Protein AF-A0A967K4R7-F1 (afdb_monomer_lite)

pLDDT: mean 81.52, std 10.45, range [55.31, 93.0]

Sequence (58 aa):
MSDCDGIGTGNYTIPNSNPFIDGAGNNCDEIWALGLRNPWQSTFDRATGDLYIGDVGQ

Foldseek 3Di:
DVQQQLDPPPDDHQDPPAPQRDHNDDGRSPDRDDDQDAWDDWDADPVPRDIDTDRDDD

Secondary structure (DSSP, 8-state):
--S-SS---SS----TT-TT--SSSSS-TT------SSEEEEEE-TTT-PEEEEE---

Radius of gyration: 13.94 Å; chains: 1; bounding box: 34×22×37 Å

Structure (mmCIF, N/CA/C/O backbone):
data_AF-A0A967K4R7-F1
#
_entry.id   AF-A0A967K4R7-F1
#
loop_
_atom_site.group_PDB
_atom_site.id
_atom_site.type_symbol
_atom_site.label_atom_id
_atom_site.label_alt_id
_atom_site.label_comp_id
_atom_site.label_asym_id
_atom_site.label_entity_id
_atom_site.label_seq_id
_atom_site.pdbx_PDB_ins_code
_atom_site.Cartn_x
_atom_site.Cartn_y
_atom_site.Cartn_z
_atom_site.occupancy
_atom_site.B_iso_or_equiv
_atom_site.auth_seq_id
_atom_site.auth_comp_id
_atom_site.auth_asym_id
_atom_site.auth_atom_id
_atom_site.pdbx_PDB_model_num
ATOM 1 N N . MET A 1 1 ? 18.407 -5.623 -7.145 1.00 55.31 1 MET A N 1
ATOM 2 C CA . MET A 1 1 ? 16.969 -5.514 -7.457 1.00 55.31 1 MET A CA 1
ATOM 3 C C . MET A 1 1 ? 16.760 -6.131 -8.830 1.00 55.31 1 MET A C 1
ATOM 5 O O . MET A 1 1 ? 16.627 -5.413 -9.803 1.00 55.31 1 MET A O 1
ATOM 9 N N . SER A 1 2 ? 16.878 -7.459 -8.922 1.00 64.06 2 SER A N 1
ATOM 10 C CA . SER A 1 2 ? 16.862 -8.189 -10.204 1.00 64.06 2 SER A CA 1
ATOM 11 C C . SER A 1 2 ? 15.453 -8.559 -10.680 1.00 64.06 2 SER A C 1
ATOM 13 O O . SER A 1 2 ? 15.330 -9.151 -11.737 1.00 64.06 2 SER A O 1
ATOM 15 N N . ASP A 1 3 ? 14.433 -8.230 -9.888 1.00 65.75 3 ASP A N 1
ATOM 16 C CA . ASP A 1 3 ? 13.016 -8.590 -10.062 1.00 65.75 3 ASP A CA 1
ATOM 17 C C . ASP A 1 3 ? 12.161 -7.336 -10.333 1.00 65.75 3 ASP A C 1
ATOM 19 O O . ASP A 1 3 ? 11.019 -7.254 -9.923 1.00 65.75 3 ASP A O 1
ATOM 23 N N . CYS A 1 4 ? 12.767 -6.298 -10.917 1.00 72.44 4 CYS A N 1
ATOM 24 C CA . CYS A 1 4 ? 12.110 -5.034 -11.276 1.00 72.44 4 CYS A CA 1
ATOM 25 C C . CYS A 1 4 ? 12.167 -4.819 -12.793 1.00 72.44 4 CYS A C 1
ATOM 27 O O . CYS A 1 4 ? 12.391 -3.706 -13.256 1.00 72.44 4 CYS A O 1
ATOM 29 N N . ASP A 1 5 ? 12.116 -5.897 -13.573 1.00 69.50 5 ASP A N 1
ATOM 30 C CA . ASP A 1 5 ? 12.244 -5.825 -15.030 1.00 69.50 5 ASP A CA 1
ATOM 31 C C . ASP A 1 5 ? 10.906 -5.555 -15.736 1.00 69.50 5 ASP A C 1
ATOM 33 O O . ASP A 1 5 ? 10.889 -5.438 -16.960 1.00 69.50 5 ASP A O 1
ATOM 37 N N . GLY A 1 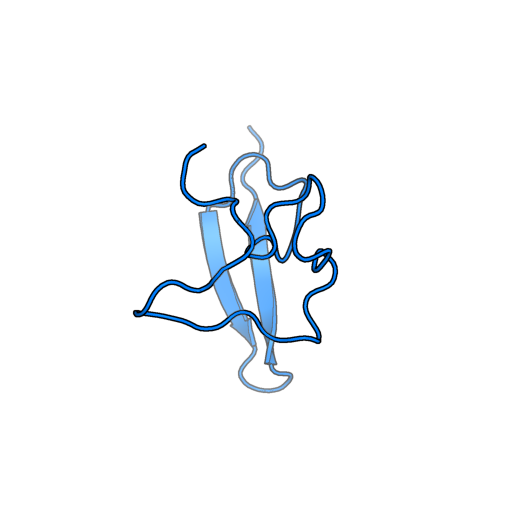6 ? 9.805 -5.434 -14.981 1.00 61.91 6 GLY A N 1
ATOM 38 C CA . GLY A 1 6 ? 8.468 -5.155 -15.510 1.00 61.91 6 GLY A CA 1
ATOM 39 C C . GLY A 1 6 ? 7.853 -6.336 -16.262 1.00 61.91 6 GLY A C 1
ATOM 40 O O . GLY A 1 6 ? 6.818 -6.200 -16.919 1.00 61.91 6 GLY A O 1
ATOM 41 N N . ILE A 1 7 ? 8.477 -7.517 -16.199 1.00 62.16 7 ILE A N 1
ATOM 42 C CA . ILE A 1 7 ? 8.038 -8.699 -16.930 1.00 62.16 7 ILE A CA 1
ATOM 43 C C . ILE A 1 7 ? 7.691 -9.777 -15.903 1.00 62.16 7 ILE A C 1
ATOM 45 O O . ILE A 1 7 ? 8.557 -10.393 -15.294 1.00 62.16 7 ILE A O 1
ATOM 49 N N . GLY A 1 8 ? 6.397 -10.073 -15.750 1.00 61.47 8 GLY A N 1
ATOM 50 C CA . GLY A 1 8 ? 5.931 -11.243 -15.000 1.00 61.47 8 GLY A CA 1
ATOM 51 C C . GLY A 1 8 ? 6.419 -12.534 -15.668 1.00 61.47 8 GLY A C 1
ATOM 52 O O . GLY A 1 8 ? 5.722 -13.133 -16.485 1.00 61.47 8 GLY A O 1
ATOM 53 N N . THR A 1 9 ? 7.644 -12.960 -15.363 1.00 60.78 9 THR A N 1
ATOM 54 C CA . THR A 1 9 ? 8.405 -13.986 -16.101 1.00 60.78 9 THR A CA 1
ATOM 55 C C . THR A 1 9 ? 8.004 -15.433 -15.772 1.00 60.78 9 THR A C 1
ATOM 57 O O . THR A 1 9 ? 8.788 -16.362 -15.962 1.00 60.78 9 THR A O 1
ATOM 60 N N . GLY A 1 10 ? 6.748 -15.670 -15.369 1.00 64.81 10 GLY A N 1
ATOM 61 C CA . GLY A 1 10 ? 6.140 -17.005 -15.490 1.00 64.81 10 GLY A CA 1
ATOM 62 C C . GLY A 1 10 ? 5.355 -17.541 -14.294 1.00 64.81 10 GLY A C 1
ATOM 63 O O . GLY A 1 10 ? 4.743 -18.595 -14.435 1.00 64.81 10 GLY A O 1
ATOM 64 N N . ASN A 1 11 ? 5.310 -16.839 -13.155 1.00 78.75 11 ASN A N 1
ATOM 65 C CA . ASN A 1 11 ? 4.525 -17.268 -11.979 1.00 78.75 11 ASN A CA 1
ATOM 66 C C . ASN A 1 11 ? 3.394 -16.304 -11.585 1.00 78.75 11 ASN A C 1
ATOM 68 O O . ASN A 1 11 ? 2.490 -16.689 -10.847 1.00 78.75 11 ASN A O 1
ATOM 72 N N . TYR A 1 12 ? 3.432 -15.062 -12.066 1.00 79.69 12 TYR A N 1
ATOM 73 C CA . TYR A 1 12 ? 2.415 -14.042 -11.829 1.00 79.69 12 TYR A CA 1
ATOM 74 C C . TYR A 1 12 ? 2.406 -13.042 -12.990 1.00 79.69 12 TYR A C 1
ATOM 76 O O . TYR A 1 12 ? 3.345 -12.991 -13.784 1.00 79.69 12 TYR A O 1
ATOM 84 N N . THR A 1 13 ? 1.330 -12.269 -13.101 1.00 84.50 13 THR A N 1
ATOM 85 C CA . THR A 1 13 ? 1.171 -11.219 -14.113 1.00 84.50 13 THR A CA 1
ATOM 86 C C . THR A 1 13 ? 0.908 -9.890 -13.438 1.00 84.50 13 THR A C 1
ATOM 88 O O . THR A 1 13 ? 0.182 -9.841 -12.443 1.00 84.50 13 THR A O 1
ATOM 91 N N . ILE A 1 14 ? 1.427 -8.818 -14.021 1.00 84.56 14 ILE A N 1
ATOM 92 C CA . ILE A 1 14 ? 1.219 -7.465 -13.524 1.00 84.56 14 ILE A CA 1
ATOM 93 C C . ILE A 1 14 ? -0.087 -6.912 -14.111 1.00 84.56 14 ILE A C 1
ATOM 95 O O . ILE A 1 14 ? -0.254 -6.916 -15.333 1.00 84.56 14 ILE A O 1
ATOM 99 N N . PRO A 1 15 ? -1.044 -6.458 -13.284 1.00 87.38 15 PRO A N 1
ATOM 100 C CA . PRO A 1 15 ? -2.252 -5.821 -13.786 1.00 87.38 15 PRO A CA 1
ATOM 101 C C . PRO A 1 15 ? -1.945 -4.467 -14.438 1.00 87.38 15 PRO A C 1
ATOM 103 O O . PRO A 1 15 ? -1.316 -3.610 -13.825 1.00 87.38 15 PRO A O 1
ATOM 106 N N . ASN A 1 16 ? -2.514 -4.212 -15.620 1.00 87.12 16 ASN A N 1
ATOM 107 C CA . ASN A 1 16 ? -2.408 -2.910 -16.303 1.00 87.12 16 ASN A CA 1
ATOM 108 C C . ASN A 1 16 ? -3.010 -1.734 -15.510 1.00 87.12 16 ASN A C 1
ATOM 110 O O . ASN A 1 16 ? -2.830 -0.581 -15.885 1.00 87.12 16 ASN A O 1
ATOM 114 N N . SER A 1 17 ? -3.770 -2.015 -14.450 1.00 89.81 17 SER A N 1
ATOM 115 C CA . SER A 1 17 ? -4.325 -1.016 -13.536 1.00 89.81 17 SER A CA 1
ATOM 116 C C . SER A 1 17 ? -3.404 -0.695 -12.355 1.00 89.81 17 SER A C 1
ATOM 118 O O . SER A 1 17 ? -3.850 -0.030 -11.421 1.00 89.81 17 SER A O 1
ATOM 120 N N . ASN A 1 18 ? -2.169 -1.207 -12.336 1.00 88.44 18 ASN A N 1
ATOM 121 C CA . ASN A 1 18 ? -1.218 -0.884 -11.281 1.00 88.44 18 ASN A CA 1
ATOM 122 C C . ASN A 1 18 ? -0.779 0.593 -11.384 1.00 88.44 18 ASN A C 1
ATOM 124 O O . ASN A 1 18 ? -0.342 1.004 -12.459 1.00 88.44 18 ASN A O 1
ATOM 128 N N . PRO A 1 19 ? -0.868 1.403 -10.307 1.00 89.25 19 PRO A N 1
ATOM 129 C CA . PRO A 1 19 ? -0.412 2.793 -10.303 1.00 89.25 19 PRO A CA 1
ATOM 130 C C . PRO A 1 19 ? 1.039 3.020 -10.746 1.00 89.25 19 PRO A C 1
ATOM 132 O O . PRO A 1 19 ? 1.343 4.127 -11.186 1.00 89.25 19 PRO A O 1
ATOM 135 N N . PHE A 1 20 ? 1.924 2.027 -10.623 1.00 87.31 20 PHE A N 1
ATOM 136 C CA . PHE A 1 20 ? 3.349 2.187 -10.940 1.00 87.31 20 PHE A CA 1
ATOM 137 C C . PHE A 1 20 ? 3.788 1.539 -12.255 1.00 87.31 20 PHE A C 1
ATOM 139 O O . PHE A 1 20 ? 4.981 1.566 -12.539 1.00 87.31 20 PHE A O 1
ATOM 146 N N . ILE A 1 21 ? 2.851 1.017 -13.058 1.00 86.62 21 ILE A N 1
ATOM 147 C CA . ILE A 1 21 ? 3.187 0.355 -14.321 1.00 86.62 21 ILE A CA 1
ATOM 148 C C . ILE A 1 21 ? 3.830 1.338 -15.313 1.00 86.62 21 ILE A C 1
ATOM 150 O O . ILE A 1 21 ? 3.218 2.334 -15.710 1.00 86.62 21 ILE A O 1
ATOM 154 N N . ASP A 1 22 ? 5.062 1.062 -15.725 1.00 84.88 22 ASP A N 1
ATOM 155 C CA . ASP A 1 22 ? 5.784 1.813 -16.751 1.00 84.88 22 ASP A CA 1
ATOM 156 C C . ASP A 1 22 ? 6.511 0.919 -17.779 1.00 84.88 22 ASP A C 1
ATOM 158 O O . ASP A 1 22 ? 7.042 1.426 -18.775 1.00 84.88 22 ASP A O 1
ATOM 162 N N . GLY A 1 23 ? 6.434 -0.409 -17.629 1.00 78.81 23 GLY A N 1
ATOM 163 C CA . GLY A 1 23 ? 6.954 -1.387 -18.575 1.00 78.81 23 GLY A CA 1
ATOM 164 C C . GLY A 1 23 ? 8.477 -1.453 -18.538 1.00 78.81 23 GLY A C 1
ATOM 165 O O . GLY A 1 23 ? 9.073 -1.874 -17.560 1.00 78.81 23 GLY A O 1
ATOM 166 N N . ALA A 1 24 ? 9.135 -1.042 -19.627 1.00 73.81 24 ALA A N 1
ATOM 167 C CA . ALA A 1 24 ? 10.600 -0.959 -19.679 1.00 73.81 24 ALA A CA 1
ATOM 168 C C . ALA A 1 24 ? 11.145 0.336 -19.040 1.00 73.81 24 ALA A C 1
ATOM 170 O O . ALA A 1 24 ? 12.223 0.807 -19.420 1.00 73.81 24 ALA A O 1
ATOM 171 N N . GLY A 1 25 ? 10.360 0.971 -18.168 1.00 74.94 25 GLY A N 1
ATOM 172 C CA . GLY A 1 25 ? 10.759 2.169 -17.454 1.00 74.94 25 GLY A CA 1
ATOM 173 C C . GLY A 1 25 ? 11.652 1.844 -16.259 1.00 74.94 25 GLY A C 1
ATOM 174 O O . GLY A 1 25 ? 12.349 0.833 -16.228 1.00 74.94 25 GLY A O 1
ATOM 175 N N . ASN A 1 26 ? 11.719 2.776 -15.312 1.00 80.62 26 ASN A N 1
ATOM 176 C CA . ASN A 1 26 ? 12.632 2.661 -14.168 1.00 80.62 26 ASN A CA 1
ATOM 177 C C . ASN A 1 26 ? 11.915 2.202 -12.893 1.00 80.62 26 ASN A C 1
ATOM 179 O O . ASN A 1 26 ? 12.580 2.009 -11.870 1.00 80.62 26 ASN A O 1
ATOM 183 N N . ASN A 1 27 ? 10.585 2.100 -12.916 1.00 83.44 27 ASN A N 1
ATOM 184 C CA . ASN A 1 27 ? 9.819 1.623 -11.778 1.00 83.44 27 ASN A CA 1
ATOM 185 C C . ASN A 1 27 ? 9.847 0.091 -11.718 1.00 83.44 27 ASN A C 1
ATOM 187 O O . ASN A 1 27 ? 10.085 -0.588 -12.710 1.00 83.44 27 ASN A O 1
ATOM 191 N N . CYS A 1 28 ? 9.594 -0.456 -10.529 1.00 85.88 28 CYS A N 1
ATOM 192 C CA . CYS A 1 28 ? 9.222 -1.862 -10.417 1.00 85.88 28 CYS A CA 1
ATOM 193 C C . CYS A 1 28 ? 7.699 -1.922 -10.555 1.00 85.88 28 CYS A C 1
ATOM 195 O O . CYS A 1 28 ? 6.975 -1.439 -9.675 1.00 85.88 28 CYS A O 1
ATOM 197 N N . ASP A 1 29 ? 7.227 -2.485 -11.661 1.00 86.50 29 ASP A N 1
ATOM 198 C CA . ASP A 1 29 ? 5.810 -2.570 -12.013 1.00 86.50 29 ASP A CA 1
ATOM 199 C C . ASP A 1 29 ? 4.990 -3.426 -11.021 1.00 86.50 29 ASP A C 1
ATOM 201 O O . ASP A 1 29 ? 3.762 -3.440 -11.074 1.00 86.50 29 ASP A O 1
ATOM 205 N 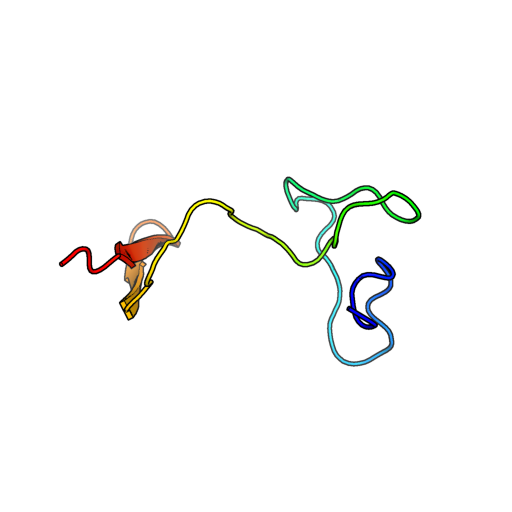N . GLU A 1 30 ? 5.636 -4.127 -10.088 1.00 86.00 30 GLU A N 1
ATOM 206 C CA . GLU A 1 30 ? 5.035 -4.903 -8.998 1.00 86.00 30 GLU A CA 1
ATOM 207 C C . GLU A 1 30 ? 4.607 -4.039 -7.799 1.00 86.00 30 GLU A C 1
ATOM 209 O O . GLU A 1 30 ? 3.822 -4.476 -6.953 1.00 86.00 30 GLU A O 1
ATOM 214 N N . ILE A 1 31 ? 5.120 -2.812 -7.687 1.00 88.75 31 ILE A N 1
ATOM 215 C CA . ILE A 1 31 ? 4.826 -1.918 -6.562 1.00 88.75 31 ILE A CA 1
ATOM 216 C C . ILE A 1 31 ? 3.371 -1.463 -6.654 1.00 88.75 31 ILE A C 1
ATOM 218 O O . ILE A 1 31 ? 2.959 -0.963 -7.688 1.00 88.75 31 ILE A O 1
ATOM 222 N N . TRP A 1 32 ? 2.604 -1.577 -5.565 1.00 88.88 32 TRP A N 1
ATOM 223 C CA . TRP A 1 32 ? 1.244 -1.017 -5.469 1.00 88.88 32 TRP A CA 1
ATOM 224 C C . TRP A 1 32 ? 1.173 0.237 -4.584 1.00 88.88 32 TRP A C 1
ATOM 226 O O . TRP A 1 32 ? 0.389 1.148 -4.838 1.00 88.88 32 TRP A O 1
ATOM 236 N N . ALA A 1 33 ? 1.997 0.302 -3.535 1.00 89.00 33 ALA A N 1
ATOM 237 C CA . ALA A 1 33 ? 2.036 1.417 -2.594 1.00 89.00 33 ALA A CA 1
ATOM 238 C C . ALA A 1 33 ? 3.462 1.653 -2.078 1.00 89.00 33 ALA A C 1
ATOM 240 O O . ALA A 1 33 ? 4.237 0.714 -1.902 1.00 89.00 33 ALA A O 1
ATOM 241 N N . LEU A 1 34 ? 3.786 2.916 -1.798 1.00 89.38 34 LEU A N 1
ATOM 242 C CA . LEU A 1 34 ? 5.062 3.362 -1.234 1.00 89.38 34 LEU A CA 1
ATOM 243 C C . LEU A 1 34 ? 4.821 4.145 0.063 1.00 89.38 34 LEU A C 1
ATOM 245 O O . LEU A 1 34 ? 3.731 4.665 0.288 1.00 89.38 34 LEU A O 1
ATOM 249 N N . GLY A 1 35 ? 5.854 4.262 0.903 1.00 89.25 35 GLY A N 1
ATOM 250 C CA . GLY A 1 35 ? 5.819 5.090 2.119 1.00 89.25 35 GLY A CA 1
ATOM 251 C C . GLY A 1 35 ? 5.525 4.344 3.425 1.00 89.25 35 GLY A C 1
ATOM 252 O O . GLY A 1 35 ? 5.505 4.973 4.479 1.00 89.25 35 GLY A O 1
ATOM 253 N N . LEU A 1 36 ? 5.359 3.020 3.377 1.00 87.06 36 LEU A N 1
ATOM 254 C CA . LEU A 1 36 ? 5.304 2.171 4.570 1.00 87.06 36 LEU A CA 1
ATOM 255 C C . LEU A 1 36 ? 6.700 2.076 5.200 1.00 87.06 36 LEU A C 1
ATOM 257 O O . LEU A 1 36 ? 7.690 1.857 4.498 1.00 87.06 36 LEU A O 1
ATOM 261 N N . ARG A 1 37 ? 6.792 2.261 6.518 1.00 89.00 37 ARG A N 1
ATOM 262 C CA . ARG A 1 37 ? 8.062 2.301 7.261 1.00 89.00 37 ARG A CA 1
ATOM 263 C C . ARG A 1 37 ? 8.323 0.979 7.964 1.00 89.00 37 ARG A C 1
ATOM 265 O O . ARG A 1 37 ? 9.438 0.469 7.904 1.00 89.00 37 ARG A O 1
ATOM 272 N N . ASN A 1 38 ? 7.301 0.450 8.625 1.00 87.88 38 ASN A N 1
ATOM 273 C CA . ASN A 1 38 ? 7.325 -0.837 9.299 1.00 87.88 38 ASN A CA 1
ATOM 274 C C . ASN A 1 38 ? 5.904 -1.424 9.315 1.00 87.88 38 ASN A C 1
ATOM 276 O O . ASN A 1 38 ? 5.239 -1.432 10.360 1.00 87.88 38 ASN A O 1
ATOM 280 N N . PRO A 1 39 ? 5.408 -1.869 8.149 1.00 83.69 39 PRO A N 1
ATOM 281 C CA . PRO A 1 39 ? 4.073 -2.422 8.054 1.00 83.69 39 PRO A CA 1
ATOM 282 C C . PRO A 1 39 ? 4.013 -3.742 8.824 1.00 83.69 39 PRO A C 1
ATOM 284 O O . PRO A 1 39 ? 4.733 -4.696 8.527 1.00 83.69 39 PRO A O 1
ATOM 287 N N . TRP A 1 40 ? 3.130 -3.801 9.811 1.00 83.69 40 TRP A N 1
ATOM 288 C CA . TRP A 1 40 ? 2.823 -4.998 10.571 1.00 83.69 40 TRP A CA 1
ATOM 289 C C . TRP A 1 40 ? 1.323 -5.262 10.522 1.00 83.69 40 TRP A C 1
ATOM 291 O O . TRP A 1 40 ? 0.521 -4.438 10.955 1.00 83.69 40 TRP A O 1
ATOM 301 N N . GLN A 1 41 ? 0.985 -6.467 10.058 1.00 83.69 41 GLN A N 1
ATOM 302 C CA . GLN A 1 41 ? -0.371 -6.960 9.830 1.00 83.69 41 GLN A CA 1
ATOM 303 C C . GLN A 1 41 ? -1.162 -6.134 8.798 1.00 83.69 41 GLN A C 1
ATOM 305 O O . GLN A 1 41 ? -1.389 -4.932 8.929 1.00 83.69 41 GLN A O 1
ATOM 310 N N . SER A 1 42 ? -1.628 -6.821 7.759 1.00 88.56 42 SER A N 1
ATOM 311 C CA . SER A 1 42 ? -2.555 -6.283 6.769 1.00 88.56 42 SER A CA 1
ATOM 312 C C . SER A 1 42 ? -3.834 -7.113 6.750 1.00 88.56 42 SER A C 1
ATOM 314 O O . SER A 1 42 ? -3.816 -8.322 6.989 1.00 88.56 42 SER A O 1
ATOM 316 N N . THR A 1 43 ? -4.960 -6.454 6.496 1.00 92.06 43 THR A N 1
ATOM 317 C CA . THR A 1 43 ? -6.264 -7.105 6.364 1.00 92.06 43 THR A CA 1
ATOM 318 C C . THR A 1 43 ? -7.061 -6.449 5.252 1.00 92.06 43 THR A C 1
ATOM 320 O O . THR A 1 43 ? -6.937 -5.251 5.011 1.00 92.06 43 THR A O 1
ATOM 323 N N . PHE A 1 44 ? -7.902 -7.238 4.595 1.00 93.00 44 PHE A N 1
ATOM 324 C CA . PHE A 1 44 ? -8.892 -6.723 3.661 1.00 93.00 44 PHE A CA 1
ATOM 325 C C . PHE A 1 44 ? -10.229 -6.604 4.379 1.00 93.00 44 PHE A C 1
ATOM 327 O O . PHE A 1 44 ? -10.676 -7.564 5.020 1.00 93.00 44 PHE A O 1
ATOM 334 N N . ASP A 1 45 ? -10.876 -5.448 4.266 1.00 91.19 45 ASP A N 1
ATOM 335 C CA . ASP A 1 45 ? -12.281 -5.347 4.634 1.00 91.19 45 ASP A CA 1
ATOM 336 C C . ASP A 1 45 ? -13.103 -6.188 3.652 1.00 91.19 45 ASP A C 1
ATOM 338 O O . ASP A 1 45 ? -13.056 -6.010 2.436 1.00 91.19 45 ASP A O 1
ATOM 342 N N . ARG A 1 46 ? -13.860 -7.147 4.187 1.00 89.69 46 ARG A N 1
ATOM 343 C CA . ARG A 1 46 ? -14.684 -8.065 3.395 1.00 89.69 46 ARG A CA 1
ATOM 344 C C . ARG A 1 46 ? -15.898 -7.381 2.769 1.00 89.69 46 ARG A C 1
ATOM 346 O O . ARG A 1 46 ? -16.468 -7.950 1.843 1.00 89.69 46 ARG A O 1
ATOM 353 N N . ALA A 1 47 ? -16.330 -6.236 3.298 1.00 93.00 47 ALA A N 1
ATOM 354 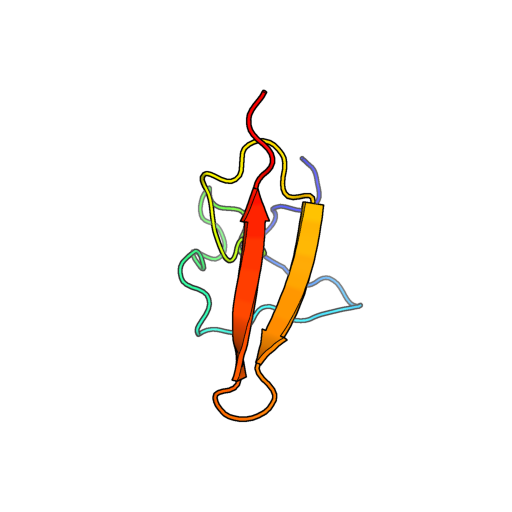C CA . ALA A 1 47 ? -17.495 -5.516 2.798 1.00 93.00 47 ALA A CA 1
ATOM 355 C C . ALA A 1 47 ? -17.147 -4.612 1.609 1.00 93.00 47 ALA A C 1
ATOM 357 O O . ALA A 1 47 ? -17.904 -4.572 0.640 1.00 93.00 47 ALA A O 1
ATOM 358 N N . THR A 1 48 ? -16.015 -3.907 1.673 1.00 92.50 48 THR A N 1
ATOM 359 C CA . THR A 1 48 ? -15.609 -2.926 0.653 1.00 92.50 48 THR A CA 1
ATOM 360 C C . THR A 1 48 ? -14.490 -3.422 -0.259 1.00 92.50 48 THR A C 1
ATOM 362 O O . THR A 1 48 ? -14.373 -2.954 -1.388 1.00 92.50 48 THR A O 1
ATOM 365 N N . GLY A 1 49 ? -13.696 -4.397 0.194 1.00 90.06 49 GLY A N 1
ATOM 366 C CA . GLY A 1 49 ? -12.479 -4.837 -0.488 1.00 90.06 49 GLY A CA 1
ATOM 367 C C . GLY A 1 49 ? -11.263 -3.955 -0.200 1.00 90.06 49 GLY A C 1
ATOM 368 O O . 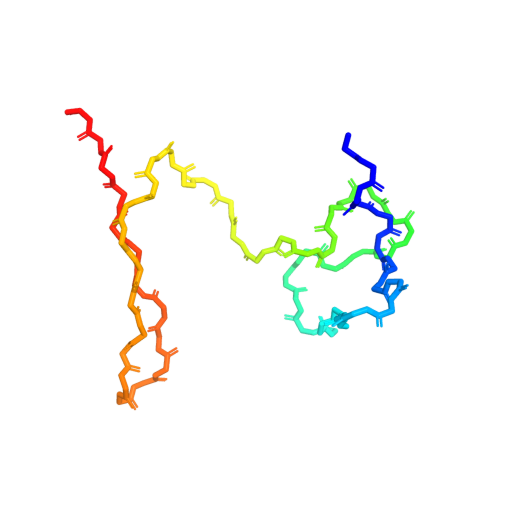GLY A 1 49 ? -10.215 -4.164 -0.810 1.00 90.06 49 GLY A O 1
ATOM 369 N N . ASP A 1 50 ? -11.376 -2.993 0.720 1.00 91.75 50 ASP A N 1
ATOM 370 C CA . ASP A 1 50 ? -10.290 -2.064 1.023 1.00 91.75 50 ASP A CA 1
ATOM 371 C C . ASP A 1 50 ? -9.163 -2.741 1.807 1.00 91.75 50 ASP A C 1
ATOM 373 O O . ASP A 1 50 ? -9.389 -3.533 2.727 1.00 91.75 50 ASP A O 1
ATOM 377 N N . LEU A 1 51 ? -7.926 -2.398 1.449 1.00 90.69 51 LEU A N 1
ATOM 378 C CA . LEU A 1 51 ? -6.724 -2.871 2.123 1.00 90.69 51 LEU A CA 1
ATOM 379 C C .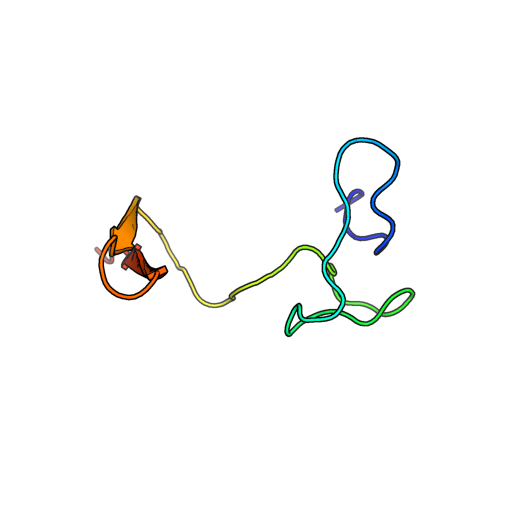 LEU A 1 51 ? -6.377 -1.949 3.296 1.00 90.69 51 LEU A C 1
ATOM 381 O O . LEU A 1 51 ? -6.013 -0.790 3.103 1.00 90.69 51 LEU A O 1
ATOM 385 N N . TYR A 1 52 ? -6.410 -2.498 4.506 1.00 89.94 52 TYR A N 1
ATOM 386 C CA . TYR A 1 52 ? -5.912 -1.852 5.715 1.00 89.94 52 TYR A CA 1
ATOM 387 C C . TYR A 1 52 ? -4.534 -2.403 6.073 1.00 89.94 52 TYR A C 1
ATOM 389 O O . TYR A 1 52 ? -4.322 -3.618 6.100 1.00 89.94 52 TYR A O 1
ATOM 397 N N . ILE A 1 53 ? -3.600 -1.504 6.377 1.00 89.06 53 ILE A N 1
ATOM 398 C CA . ILE A 1 53 ? -2.233 -1.839 6.781 1.00 89.06 53 ILE A CA 1
ATOM 399 C C . ILE A 1 53 ? -1.936 -1.095 8.079 1.00 89.06 53 ILE A C 1
ATOM 401 O O . ILE A 1 53 ? -2.032 0.132 8.123 1.00 89.06 53 ILE 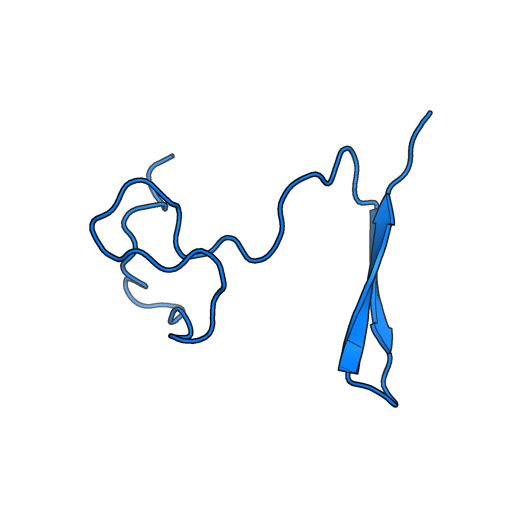A O 1
ATOM 405 N N . GLY A 1 54 ? -1.584 -1.832 9.133 1.00 84.44 54 GLY A N 1
ATOM 406 C CA . GLY A 1 54 ? -0.994 -1.233 10.324 1.00 84.44 54 GLY A CA 1
ATOM 407 C C . GLY A 1 54 ? 0.470 -0.905 10.050 1.00 84.44 54 GLY A C 1
ATOM 408 O O . GLY A 1 54 ? 1.228 -1.787 9.666 1.00 84.44 54 GLY A O 1
ATOM 409 N N . ASP A 1 55 ? 0.887 0.343 10.233 1.00 80.31 55 ASP A N 1
ATOM 410 C CA . ASP A 1 55 ? 2.304 0.722 10.238 1.00 80.31 55 ASP A CA 1
ATOM 411 C C . ASP A 1 55 ? 2.704 1.034 11.682 1.00 80.31 55 ASP A C 1
ATOM 413 O O . ASP A 1 55 ? 2.075 1.867 12.338 1.00 80.31 55 ASP A O 1
ATOM 417 N N . VAL A 1 56 ? 3.692 0.316 12.218 1.00 71.44 56 VAL A N 1
ATOM 418 C CA . VAL A 1 56 ? 4.121 0.488 13.612 1.00 71.44 56 VAL A CA 1
ATOM 419 C C . VAL A 1 56 ? 5.323 1.424 13.648 1.00 71.44 56 VAL A C 1
ATOM 421 O O . VAL A 1 56 ? 6.463 1.009 13.425 1.00 71.44 56 VAL A O 1
ATOM 424 N N . GLY A 1 57 ? 5.053 2.693 13.951 1.00 68.06 57 GLY A N 1
ATOM 425 C CA . GLY A 1 57 ? 6.052 3.659 14.404 1.00 68.06 57 GLY A CA 1
ATOM 426 C C . GLY A 1 57 ? 6.399 3.440 15.881 1.00 68.06 57 GLY A C 1
ATOM 427 O O . GLY A 1 57 ? 5.551 2.989 16.647 1.00 68.06 57 GLY A O 1
ATOM 428 N N . GLN A 1 58 ? 7.655 3.711 16.245 1.00 55.84 58 GLN A N 1
ATOM 429 C CA . GLN A 1 58 ? 8.189 3.608 17.611 1.00 55.84 58 GLN A CA 1
ATOM 430 C C . GLN A 1 58 ? 7.365 4.385 18.647 1.00 55.84 58 GLN A C 1
ATOM 432 O O . GLN A 1 58 ? 6.950 5.522 18.326 1.00 55.84 58 GLN A O 1
#